Protein AF-A0A814VF87-F1 (afdb_monomer_lite)

Secondary structure (DSSP, 8-state):
-HHHHHHHHHHHTT-PPPTT--TT-S--------PPTT-----EE--B-SS-BPPPEE---SSS-SS--

pLDDT: mean 77.84, std 13.37, range [46.91, 95.31]

Organism: NCBI:txid433720

Sequence (69 aa):
MHVIKIRKDLERLGVTLLSDNYSTDQYFYQILVFTGHRTNSEVHFILAGEEDETTVRTFSDSLRKLFAT

Foldseek 3Di:
DVVVVVVVVCVVVLNDDFPPDDPPDPDDDDDDDDDPPDDPDWDWDWDDDDPGIDDIGTPDDPVDDSDDD

InterPro domains:
  IPR051223 Polycystin [PTHR10877] (7-67)

Radius of gyration: 13.85 Å; chains: 1; bounding box: 29×32×29 Å

Structure (mmCIF, N/CA/C/O backbone):
data_AF-A0A814VF87-F1
#
_entry.id   AF-A0A814VF87-F1
#
loop_
_atom_site.group_PDB
_atom_site.id
_atom_site.type_symbol
_atom_site.label_atom_id
_atom_site.label_alt_id
_atom_site.label_comp_id
_atom_site.label_asym_id
_atom_site.label_entity_id
_atom_site.label_seq_id
_atom_site.pdbx_PDB_ins_code
_atom_site.Cartn_x
_atom_site.Cartn_y
_atom_site.Cartn_z
_atom_site.occupancy
_atom_site.B_iso_or_equiv
_atom_site.auth_seq_id
_atom_site.auth_comp_id
_atom_site.auth_asym_id
_atom_site.auth_atom_id
_atom_site.pdbx_PDB_model_num
ATOM 1 N N . MET A 1 1 ? 4.507 21.870 12.827 1.00 48.66 1 MET A N 1
ATOM 2 C CA . MET A 1 1 ? 5.916 21.815 12.364 1.00 48.66 1 MET A CA 1
ATOM 3 C C . MET A 1 1 ? 6.525 20.403 12.355 1.00 48.66 1 MET A C 1
ATOM 5 O O . MET A 1 1 ? 7.416 20.169 11.553 1.00 48.66 1 MET A O 1
ATOM 9 N N . HIS A 1 2 ? 6.042 19.443 13.160 1.00 46.91 2 HIS A N 1
ATOM 10 C CA . HIS A 1 2 ? 6.581 18.068 13.185 1.00 46.91 2 HIS A CA 1
ATOM 11 C C . HIS A 1 2 ? 6.143 17.184 11.994 1.00 46.91 2 HIS A C 1
ATOM 13 O O . HIS A 1 2 ? 6.947 16.423 11.467 1.00 46.91 2 HIS A O 1
ATOM 19 N N . VAL A 1 3 ? 4.913 17.351 11.494 1.00 51.78 3 VAL A N 1
ATOM 20 C CA . VAL A 1 3 ? 4.342 16.523 10.406 1.00 51.78 3 VAL A CA 1
ATOM 21 C C . VAL A 1 3 ? 5.075 16.690 9.063 1.00 51.78 3 VAL A C 1
ATOM 23 O O . VAL A 1 3 ? 5.264 15.726 8.327 1.00 51.78 3 VAL A O 1
ATOM 26 N N . ILE A 1 4 ? 5.543 17.904 8.751 1.00 52.16 4 ILE A N 1
ATOM 27 C CA . ILE A 1 4 ? 6.227 18.211 7.478 1.00 52.16 4 ILE A CA 1
ATOM 28 C C . ILE A 1 4 ? 7.614 17.555 7.416 1.00 52.16 4 ILE A C 1
ATOM 30 O O . ILE A 1 4 ? 8.069 17.170 6.341 1.00 52.16 4 ILE A O 1
ATOM 34 N N . LYS A 1 5 ? 8.281 17.407 8.566 1.00 54.34 5 LYS A N 1
ATOM 35 C CA . LYS A 1 5 ? 9.620 16.814 8.641 1.00 54.3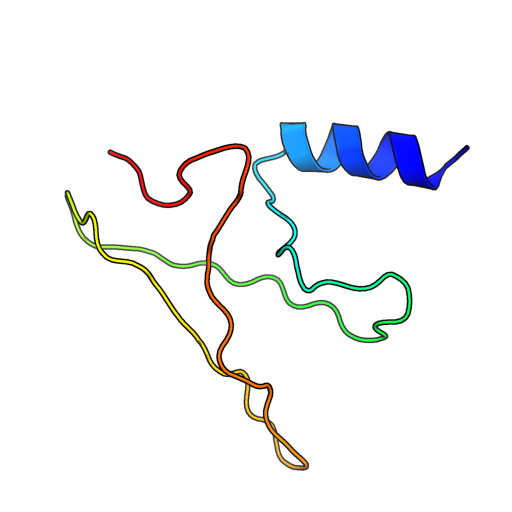4 5 LYS A CA 1
ATOM 36 C C . LYS A 1 5 ? 9.571 15.296 8.422 1.00 54.34 5 LYS A C 1
ATOM 38 O O . LYS A 1 5 ? 10.345 14.783 7.628 1.00 54.34 5 LYS A O 1
ATOM 43 N N . ILE A 1 6 ? 8.573 14.623 9.007 1.00 58.28 6 ILE A N 1
ATOM 44 C CA . ILE A 1 6 ? 8.343 13.176 8.845 1.00 58.28 6 ILE A CA 1
ATOM 45 C C . ILE A 1 6 ? 8.090 12.808 7.375 1.00 58.28 6 ILE A C 1
ATOM 47 O O . ILE A 1 6 ? 8.654 11.834 6.891 1.00 58.28 6 ILE A O 1
ATOM 51 N N . ARG A 1 7 ? 7.306 13.610 6.637 1.00 61.31 7 ARG A N 1
ATOM 52 C CA . ARG A 1 7 ? 7.051 13.363 5.204 1.00 61.31 7 ARG A CA 1
ATOM 53 C C . ARG A 1 7 ? 8.338 13.351 4.373 1.00 61.31 7 ARG A C 1
ATOM 55 O O . ARG A 1 7 ? 8.569 12.400 3.637 1.00 61.31 7 ARG A O 1
ATOM 62 N N . LYS A 1 8 ? 9.204 14.354 4.554 1.00 62.06 8 LYS A N 1
ATOM 63 C CA . LYS A 1 8 ? 10.488 14.444 3.835 1.00 62.06 8 LYS A CA 1
ATOM 64 C C . LYS A 1 8 ? 11.462 13.318 4.190 1.00 62.06 8 LYS A C 1
ATOM 66 O O . LYS A 1 8 ? 12.229 12.879 3.335 1.00 62.06 8 LYS A O 1
ATOM 71 N N . ASP A 1 9 ? 11.449 12.860 5.438 1.00 58.78 9 ASP A N 1
ATOM 72 C CA . ASP A 1 9 ? 12.329 11.776 5.875 1.00 58.78 9 ASP A CA 1
ATOM 73 C C . ASP A 1 9 ? 11.847 10.407 5.350 1.00 58.78 9 ASP A C 1
ATOM 75 O O . ASP A 1 9 ? 12.669 9.593 4.929 1.00 58.78 9 ASP A O 1
ATOM 79 N N . LEU A 1 10 ? 10.529 10.177 5.273 1.00 60.81 10 LEU A N 1
ATOM 80 C CA . LEU A 1 10 ? 9.943 8.963 4.683 1.00 60.81 10 LEU A CA 1
ATOM 81 C C . LEU A 1 10 ? 10.195 8.859 3.172 1.00 60.81 10 LEU A C 1
ATOM 83 O O . LEU A 1 10 ? 10.570 7.789 2.687 1.00 60.81 10 LEU A O 1
ATOM 87 N N . GLU A 1 11 ? 10.100 9.977 2.445 1.00 61.50 11 GLU A N 1
ATOM 88 C CA . GLU A 1 11 ? 10.458 10.050 1.019 1.00 61.50 11 GLU A CA 1
ATOM 89 C C . GLU A 1 11 ? 11.909 9.589 0.772 1.00 61.50 11 GLU A C 1
ATOM 91 O O . GLU A 1 11 ? 12.174 8.826 -0.164 1.00 61.50 11 GLU A O 1
ATOM 96 N N . ARG A 1 12 ? 12.841 9.985 1.655 1.00 58.25 12 ARG A N 1
ATOM 97 C CA . ARG A 1 12 ? 14.261 9.582 1.618 1.00 58.25 12 ARG A CA 1
ATOM 98 C C . ARG A 1 12 ? 14.504 8.110 1.949 1.00 58.25 12 ARG A C 1
ATOM 100 O O . ARG A 1 12 ? 15.493 7.558 1.478 1.00 58.25 12 ARG A O 1
ATOM 107 N N . LEU A 1 13 ? 13.645 7.489 2.754 1.00 59.00 13 LEU A N 1
ATOM 108 C CA . LEU A 1 13 ? 13.770 6.092 3.191 1.00 59.00 13 LEU A CA 1
ATOM 109 C C . LEU A 1 13 ? 13.257 5.077 2.157 1.00 59.00 13 LEU A C 1
ATOM 111 O O . LEU A 1 13 ? 13.343 3.876 2.393 1.00 59.00 13 LEU A O 1
ATOM 115 N N . GLY A 1 14 ? 12.722 5.534 1.018 1.00 62.88 14 GLY A N 1
ATOM 116 C CA . GLY A 1 14 ? 12.134 4.643 0.012 1.00 62.88 14 GLY A CA 1
ATOM 117 C C . GLY A 1 14 ? 10.762 4.096 0.416 1.00 62.88 14 GLY A C 1
ATOM 118 O O . GLY A 1 14 ? 10.204 3.264 -0.290 1.00 62.88 14 GLY A O 1
ATOM 119 N N . VAL A 1 15 ? 10.189 4.597 1.514 1.00 66.88 15 VAL A N 1
ATOM 120 C CA . VAL A 1 15 ? 8.837 4.257 1.955 1.00 66.88 15 VAL A CA 1
ATOM 121 C C . VAL A 1 15 ? 7.872 5.245 1.309 1.00 66.88 15 VAL A C 1
ATOM 123 O O . VAL A 1 15 ? 7.862 6.426 1.648 1.00 66.88 15 VAL A O 1
ATOM 126 N N . THR A 1 16 ? 7.076 4.778 0.349 1.00 73.19 16 THR A N 1
ATOM 127 C CA . THR A 1 16 ? 5.968 5.572 -0.195 1.00 73.19 16 THR A CA 1
ATOM 128 C C . THR A 1 16 ? 4.741 5.383 0.683 1.00 73.19 16 THR A C 1
ATOM 130 O O . THR A 1 16 ? 4.280 4.261 0.883 1.00 73.19 16 THR A O 1
ATOM 133 N N . LEU A 1 17 ? 4.189 6.492 1.171 1.00 78.62 17 LEU A N 1
ATOM 134 C CA . LEU A 1 17 ? 2.827 6.515 1.692 1.00 78.62 17 LEU A CA 1
ATOM 135 C C . LEU A 1 17 ? 1.861 6.511 0.510 1.00 78.62 17 LEU A C 1
ATOM 137 O O . LEU A 1 17 ? 2.031 7.303 -0.417 1.00 78.62 17 LEU A O 1
ATOM 141 N N . LEU A 1 18 ? 0.851 5.64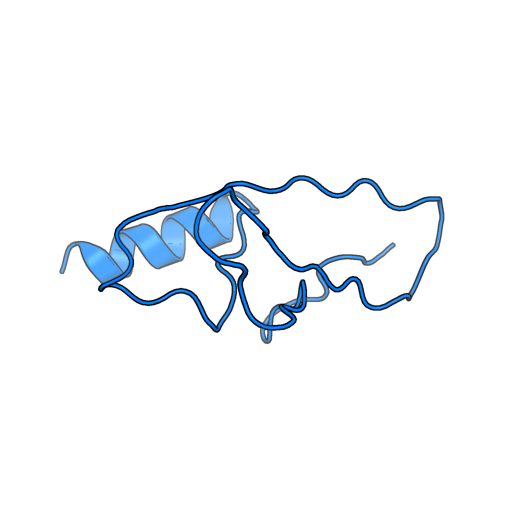6 0.550 1.00 82.25 18 LEU A N 1
ATOM 142 C CA . LEU A 1 18 ? -0.193 5.662 -0.467 1.00 82.25 18 LEU A CA 1
ATOM 143 C C . LEU A 1 18 ? -0.991 6.969 -0.374 1.00 82.25 18 LEU A C 1
ATOM 145 O O . LEU A 1 18 ? -1.136 7.554 0.702 1.00 82.25 18 LEU A O 1
ATOM 149 N N . SER A 1 19 ? -1.483 7.449 -1.515 1.00 79.75 19 SER A N 1
ATOM 150 C CA . SER A 1 19 ? -2.192 8.733 -1.613 1.00 79.75 19 SER A CA 1
ATOM 151 C C . SER A 1 19 ? -3.507 8.772 -0.832 1.00 79.75 19 SER A C 1
ATOM 153 O O . SER A 1 19 ? -4.016 9.850 -0.542 1.00 79.75 19 SER A O 1
ATOM 155 N N . ASP A 1 20 ? -4.049 7.604 -0.511 1.00 80.62 20 ASP A N 1
ATOM 156 C CA . ASP A 1 20 ? -5.265 7.375 0.263 1.00 80.62 20 ASP A CA 1
ATOM 157 C C . ASP A 1 20 ? -4.972 7.032 1.739 1.00 80.62 20 ASP A C 1
ATOM 159 O O . ASP A 1 20 ? -5.848 6.523 2.434 1.00 80.62 20 ASP A O 1
ATOM 163 N N . ASN A 1 21 ? -3.754 7.307 2.229 1.00 82.25 21 ASN A N 1
ATOM 164 C CA . ASN A 1 21 ? -3.455 7.305 3.663 1.00 82.25 21 ASN A CA 1
ATOM 165 C C . ASN A 1 21 ? -3.847 8.652 4.285 1.00 82.25 21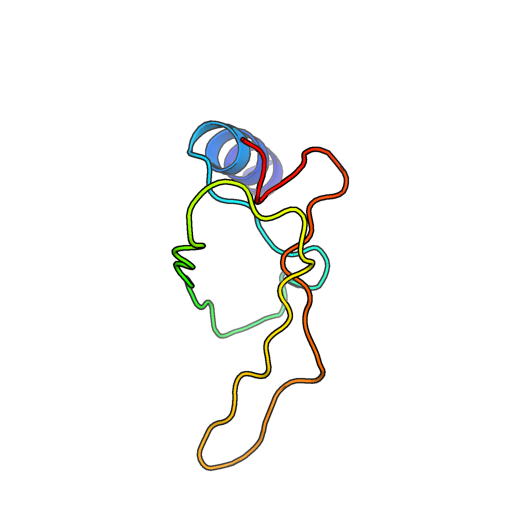 ASN A C 1
ATOM 167 O O . ASN A 1 21 ? -3.292 9.703 3.940 1.00 82.25 21 ASN A O 1
ATOM 171 N N . TYR A 1 22 ? -4.744 8.620 5.266 1.00 82.38 22 TYR A N 1
ATOM 172 C CA . TYR A 1 22 ? -5.226 9.798 5.977 1.00 82.38 22 TYR A CA 1
ATOM 173 C C . TYR A 1 22 ? -4.597 9.905 7.367 1.00 82.38 22 TYR A C 1
ATOM 175 O O . TYR A 1 22 ? -4.316 8.921 8.043 1.00 82.38 22 TYR A O 1
ATOM 183 N N . SER A 1 23 ? -4.398 11.134 7.854 1.00 81.62 23 SER A N 1
ATOM 184 C CA . SER A 1 23 ? -3.854 11.362 9.205 1.00 81.62 23 SER A CA 1
ATOM 185 C C . SER A 1 23 ? -4.782 10.897 10.329 1.00 81.62 23 SER A C 1
ATOM 187 O O . SER A 1 23 ? -4.376 10.875 11.486 1.00 81.62 23 SER A O 1
ATOM 189 N N . THR A 1 24 ? -6.040 10.624 9.997 1.00 85.25 24 THR A N 1
ATOM 190 C CA . THR A 1 24 ? -7.073 10.116 10.901 1.00 85.25 24 THR A CA 1
ATOM 191 C C . THR A 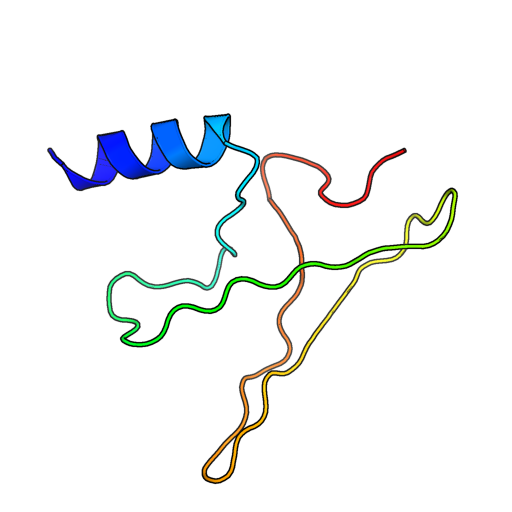1 24 ? -7.108 8.593 10.960 1.00 85.25 24 THR A C 1
ATOM 193 O O . THR A 1 24 ? -7.834 8.055 11.794 1.00 85.25 24 THR A O 1
ATOM 196 N N . ASP A 1 25 ? -6.355 7.906 10.098 1.00 84.69 25 ASP A N 1
ATOM 197 C CA . ASP A 1 25 ? -6.305 6.449 10.089 1.00 84.69 25 ASP A CA 1
ATOM 198 C C . ASP A 1 25 ? -5.640 5.945 11.373 1.00 84.69 25 ASP A C 1
ATOM 200 O O . ASP A 1 25 ? -4.631 6.484 11.836 1.00 84.69 25 ASP A O 1
ATOM 204 N N . GLN A 1 26 ? -6.228 4.907 11.966 1.00 85.69 26 GLN A N 1
ATOM 205 C CA . GLN A 1 26 ? -5.769 4.345 13.241 1.00 85.69 26 GLN A CA 1
ATOM 206 C C . GLN A 1 26 ? -4.864 3.122 13.068 1.00 85.69 26 GLN A C 1
ATOM 208 O O . GLN A 1 26 ? -4.195 2.709 14.014 1.00 85.69 26 GLN A O 1
ATOM 213 N N . TYR A 1 27 ? -4.815 2.565 11.858 1.00 84.69 27 TYR A N 1
ATOM 214 C CA . TYR A 1 27 ? -4.067 1.357 11.541 1.00 84.69 27 TYR A CA 1
ATOM 215 C C . TYR A 1 27 ? -3.134 1.621 10.366 1.00 84.69 27 TYR A C 1
ATOM 217 O O . TYR A 1 27 ? -3.549 2.133 9.329 1.00 84.69 27 TYR A O 1
ATOM 225 N N . PHE A 1 28 ? -1.868 1.247 10.532 1.00 85.38 28 PHE A N 1
ATOM 226 C CA . PHE A 1 28 ? -0.833 1.421 9.520 1.00 85.38 28 PHE A CA 1
ATOM 227 C C . PHE A 1 28 ? -0.274 0.056 9.142 1.00 85.38 28 PHE A C 1
ATOM 229 O O . PHE A 1 28 ? 0.227 -0.675 9.995 1.00 85.38 28 PHE A O 1
ATOM 236 N N . TYR A 1 29 ? -0.333 -0.263 7.852 1.00 85.56 29 TYR A N 1
ATOM 237 C CA . TYR A 1 29 ? 0.215 -1.495 7.300 1.00 85.56 29 TYR A CA 1
ATOM 238 C C . TYR A 1 29 ? 1.413 -1.169 6.418 1.00 85.56 29 TYR A C 1
ATOM 240 O O . TYR A 1 29 ? 1.347 -0.298 5.552 1.00 85.56 29 TYR A O 1
ATOM 248 N N . GLN A 1 30 ? 2.507 -1.900 6.622 1.00 86.75 30 GLN A N 1
ATOM 249 C CA . GLN A 1 30 ? 3.623 -1.915 5.688 1.00 86.75 30 GLN A CA 1
ATOM 250 C C . GLN A 1 30 ? 3.502 -3.163 4.818 1.00 86.75 30 GLN A C 1
ATOM 252 O O . GLN A 1 30 ? 3.555 -4.282 5.324 1.00 86.75 30 GLN A O 1
ATOM 257 N N . ILE A 1 31 ? 3.351 -2.967 3.509 1.00 86.50 31 ILE A N 1
ATOM 258 C CA . ILE A 1 31 ? 3.232 -4.055 2.536 1.00 86.50 31 ILE A CA 1
ATOM 259 C C . ILE A 1 31 ? 4.470 -4.048 1.640 1.00 86.50 31 ILE A C 1
ATOM 261 O O . ILE A 1 31 ? 4.873 -3.007 1.123 1.00 86.50 31 ILE A O 1
ATOM 265 N N . LEU A 1 32 ? 5.077 -5.221 1.470 1.00 84.75 32 LEU A N 1
ATOM 266 C CA . LEU A 1 32 ? 6.217 -5.452 0.587 1.00 84.75 32 LEU A CA 1
ATOM 267 C C . LEU A 1 32 ? 5.753 -6.311 -0.588 1.00 84.75 32 LEU A C 1
ATOM 269 O O . LEU A 1 32 ? 5.248 -7.414 -0.388 1.00 84.75 32 LEU A O 1
ATOM 273 N N . VAL A 1 33 ? 5.940 -5.811 -1.808 1.00 84.56 33 VAL A N 1
ATOM 274 C CA . VAL A 1 33 ? 5.593 -6.527 -3.039 1.00 84.56 33 VAL A CA 1
ATOM 275 C C . VAL A 1 33 ? 6.868 -6.812 -3.819 1.00 84.56 33 VAL A C 1
ATOM 277 O O . VAL A 1 33 ? 7.569 -5.892 -4.237 1.00 84.56 33 VAL A O 1
ATOM 280 N N . PHE A 1 34 ? 7.147 -8.093 -4.048 1.00 83.56 34 PHE A N 1
ATOM 281 C CA . PHE A 1 34 ? 8.213 -8.531 -4.942 1.00 83.56 34 PHE A CA 1
ATOM 282 C C . PHE A 1 34 ? 7.600 -8.868 -6.290 1.00 83.56 34 PHE A C 1
ATOM 284 O O . PHE A 1 34 ? 6.863 -9.844 -6.427 1.00 83.56 34 PHE A O 1
ATOM 291 N N . THR A 1 35 ? 7.889 -8.041 -7.287 1.00 79.38 35 THR A N 1
ATOM 292 C CA . THR A 1 35 ? 7.486 -8.324 -8.659 1.00 79.38 35 THR A CA 1
ATOM 293 C C . THR A 1 35 ? 8.577 -9.122 -9.371 1.00 79.38 35 THR A C 1
ATOM 295 O O . THR A 1 35 ? 9.766 -8.994 -9.073 1.00 79.38 35 THR A O 1
ATOM 298 N N . GLY A 1 36 ? 8.172 -9.993 -10.298 1.00 78.69 36 GLY A N 1
ATOM 299 C CA . GLY A 1 36 ? 9.110 -10.695 -11.172 1.00 78.69 36 GLY A CA 1
ATOM 300 C C . GLY A 1 36 ? 9.900 -9.729 -12.066 1.00 78.69 36 GLY A C 1
ATOM 301 O O . GLY A 1 36 ? 9.601 -8.538 -12.160 1.00 78.69 36 GLY A O 1
ATOM 302 N N . HIS A 1 37 ? 10.918 -10.246 -12.753 1.00 75.62 37 HIS A N 1
ATOM 303 C CA . HIS A 1 37 ? 11.808 -9.419 -13.567 1.00 75.62 37 HIS A CA 1
ATOM 304 C C . HIS A 1 37 ? 11.051 -8.693 -14.702 1.00 75.62 37 HIS A C 1
ATOM 306 O O . HIS A 1 37 ? 10.347 -9.332 -15.480 1.00 75.62 37 HIS A O 1
ATOM 312 N N . ARG A 1 38 ? 11.257 -7.370 -14.821 1.00 67.31 38 ARG A N 1
ATOM 313 C CA . ARG A 1 38 ? 10.758 -6.494 -15.908 1.00 67.31 38 ARG A CA 1
ATOM 314 C C . ARG A 1 38 ? 9.238 -6.453 -16.086 1.00 67.31 38 ARG A C 1
ATOM 316 O O . ARG A 1 38 ? 8.745 -6.482 -17.212 1.00 67.31 38 ARG A O 1
ATOM 323 N N . THR A 1 39 ? 8.486 -6.328 -14.997 1.00 73.31 39 THR A N 1
ATOM 324 C CA . THR A 1 39 ? 7.066 -5.982 -15.120 1.00 73.31 39 THR A CA 1
ATOM 325 C C . THR A 1 39 ? 6.855 -4.470 -15.199 1.00 73.31 39 THR A C 1
ATOM 327 O O . THR A 1 39 ? 7.515 -3.688 -14.518 1.00 73.31 39 THR A O 1
ATOM 330 N N . ASN A 1 40 ? 5.907 -4.059 -16.035 1.00 76.06 40 ASN A N 1
ATOM 331 C CA . ASN A 1 40 ? 5.314 -2.723 -16.055 1.00 76.06 40 ASN A CA 1
ATOM 332 C C . ASN A 1 40 ? 3.863 -2.743 -15.543 1.00 76.06 40 ASN A C 1
ATOM 334 O O . ASN A 1 40 ? 3.131 -1.788 -15.787 1.00 76.06 40 ASN A O 1
ATOM 338 N N . SER A 1 41 ? 3.452 -3.835 -14.891 1.00 81.69 41 SER A N 1
ATOM 339 C CA . SER A 1 41 ? 2.084 -4.013 -14.406 1.00 81.69 41 SER A CA 1
ATOM 340 C C . SER A 1 41 ? 1.774 -3.047 -13.270 1.00 81.69 41 SER A C 1
ATOM 342 O O . SER A 1 41 ? 2.619 -2.792 -12.408 1.00 81.69 41 SER A O 1
ATOM 344 N N . GLU A 1 42 ? 0.540 -2.559 -13.245 1.00 87.06 42 GLU A N 1
ATOM 345 C CA . GLU A 1 42 ? -0.021 -1.916 -12.063 1.00 87.06 42 GLU A CA 1
ATOM 346 C C . GLU A 1 42 ? -0.375 -2.990 -11.034 1.00 87.06 42 GLU A C 1
ATOM 348 O O . GLU A 1 42 ? -0.927 -4.040 -11.369 1.00 87.06 42 GLU A O 1
ATOM 353 N N . VAL A 1 43 ? -0.003 -2.751 -9.777 1.00 88.88 43 VAL A N 1
ATOM 354 C CA . VAL A 1 43 ? -0.307 -3.664 -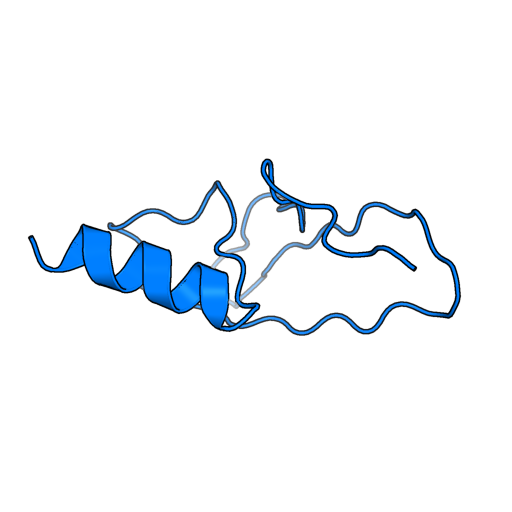8.676 1.00 88.88 43 VAL A CA 1
ATOM 355 C C . VAL A 1 43 ? -1.400 -3.036 -7.828 1.00 88.88 43 VAL A C 1
ATOM 357 O O . VAL A 1 43 ? -1.237 -1.930 -7.307 1.00 88.88 43 VAL A O 1
ATOM 360 N N . HIS A 1 44 ? -2.488 -3.777 -7.662 1.00 92.62 44 HIS A N 1
ATOM 361 C CA . HIS A 1 44 ? -3.610 -3.411 -6.809 1.00 92.62 44 HIS A CA 1
ATOM 362 C C . HIS A 1 44 ? -3.759 -4.425 -5.677 1.00 92.62 44 HIS A C 1
ATOM 364 O O . HIS A 1 44 ? -3.365 -5.584 -5.820 1.00 92.62 44 HIS A O 1
ATOM 370 N N . PHE A 1 45 ? -4.335 -3.999 -4.558 1.00 93.00 45 PHE A N 1
ATOM 371 C CA . PHE A 1 45 ? -4.639 -4.876 -3.435 1.00 93.00 45 PHE A CA 1
ATOM 372 C C . PHE A 1 45 ? -5.939 -4.472 -2.736 1.00 93.00 45 PHE A C 1
ATOM 374 O O . PHE A 1 45 ? -6.380 -3.325 -2.813 1.00 93.00 45 PHE A O 1
ATOM 381 N N . ILE A 1 46 ? -6.524 -5.439 -2.037 1.00 94.62 46 ILE A N 1
ATOM 382 C CA . ILE A 1 46 ? -7.589 -5.261 -1.051 1.00 94.62 46 ILE A CA 1
ATOM 383 C C . ILE A 1 46 ? -7.061 -5.872 0.245 1.00 94.62 46 ILE A C 1
ATOM 385 O O . ILE A 1 46 ? -6.499 -6.970 0.221 1.00 94.62 46 ILE A O 1
ATOM 389 N N . LEU A 1 47 ? -7.197 -5.159 1.360 1.00 93.06 47 LEU A N 1
ATOM 390 C CA . LEU A 1 47 ? -6.910 -5.704 2.682 1.00 93.06 47 LEU A CA 1
ATOM 391 C C . LEU A 1 47 ? -8.233 -6.113 3.329 1.00 93.06 47 LEU A C 1
ATOM 393 O O . LEU A 1 47 ? -9.050 -5.247 3.620 1.00 93.06 47 LEU A O 1
ATOM 397 N N . ALA A 1 48 ? -8.417 -7.412 3.552 1.00 94.88 48 ALA A N 1
ATOM 398 C CA . ALA A 1 48 ? -9.599 -7.976 4.198 1.00 94.88 48 ALA A CA 1
ATOM 399 C C . ALA A 1 48 ? -9.251 -8.528 5.587 1.00 94.88 48 ALA A C 1
ATOM 401 O O . ALA A 1 48 ? -8.207 -9.163 5.770 1.00 94.88 48 ALA A O 1
ATOM 402 N N . GLY A 1 49 ? -10.126 -8.273 6.555 1.00 93.12 49 GLY A N 1
ATOM 403 C CA . GLY A 1 49 ? -10.090 -8.817 7.908 1.00 93.12 49 GLY A CA 1
ATOM 404 C C . GLY A 1 49 ? -11.376 -9.572 8.241 1.00 93.12 49 GLY A C 1
ATOM 405 O O . GLY A 1 49 ? -12.163 -9.903 7.362 1.00 93.12 49 GLY A O 1
ATOM 406 N N . GLU A 1 50 ? -11.581 -9.862 9.523 1.00 95.31 50 GLU A N 1
ATOM 407 C CA . GLU A 1 50 ? -12.777 -10.576 9.993 1.00 95.31 50 GLU A CA 1
ATOM 408 C C . GLU A 1 50 ? -14.053 -9.725 9.895 1.00 95.31 50 GLU A C 1
ATOM 410 O O . GLU A 1 50 ? -15.113 -10.249 9.562 1.00 95.31 50 GLU A O 1
ATOM 415 N N . GLU A 1 51 ? -13.952 -8.422 10.168 1.00 94.69 51 GLU A N 1
ATOM 416 C CA . GLU A 1 51 ? -15.112 -7.523 10.208 1.00 94.69 51 GLU A CA 1
ATOM 417 C C . GLU A 1 51 ? -15.404 -6.835 8.868 1.00 94.69 51 GLU A C 1
ATOM 419 O O . GLU A 1 51 ? -16.568 -6.565 8.578 1.00 94.69 51 GLU A O 1
ATOM 424 N N . ASP A 1 52 ? -14.378 -6.528 8.066 1.00 94.38 52 ASP A N 1
ATOM 425 C CA . ASP A 1 52 ? -14.528 -5.744 6.833 1.00 94.38 52 ASP A CA 1
ATOM 426 C C . ASP A 1 52 ? -13.300 -5.853 5.906 1.00 94.38 52 ASP A C 1
ATOM 428 O O . ASP A 1 52 ? -12.268 -6.435 6.263 1.00 94.38 52 ASP A O 1
ATOM 432 N N . GLU A 1 53 ? -13.392 -5.237 4.728 1.00 94.12 53 GLU A N 1
ATOM 433 C CA . GLU A 1 53 ? -12.306 -5.069 3.767 1.00 94.12 53 GLU A CA 1
ATOM 434 C C . GLU A 1 53 ? -12.164 -3.623 3.272 1.00 94.12 53 GLU A C 1
ATOM 436 O O . GLU A 1 53 ? -13.086 -2.810 3.304 1.00 94.12 53 GLU A O 1
ATOM 441 N N . THR A 1 54 ? -10.975 -3.269 2.788 1.00 91.19 54 THR A N 1
ATOM 442 C CA . THR A 1 54 ? -10.777 -1.976 2.126 1.00 91.19 54 THR A CA 1
ATOM 443 C C . THR A 1 54 ? -11.373 -1.974 0.720 1.00 91.19 54 THR A C 1
ATOM 445 O O . THR A 1 54 ? -11.499 -3.008 0.072 1.00 91.19 54 THR A O 1
ATOM 448 N N . THR A 1 55 ? -11.599 -0.789 0.154 1.00 92.50 55 THR A N 1
ATOM 449 C CA . THR A 1 55 ? -11.730 -0.658 -1.304 1.00 92.50 55 THR A CA 1
ATOM 450 C C . THR A 1 55 ? -10.439 -1.086 -2.016 1.00 92.50 55 THR A C 1
ATOM 452 O O . THR A 1 55 ? -9.389 -1.264 -1.388 1.00 92.50 55 THR A O 1
ATOM 455 N N . VAL A 1 56 ? -10.500 -1.242 -3.344 1.00 93.62 56 VAL A N 1
ATOM 456 C CA . VAL A 1 56 ? -9.305 -1.494 -4.164 1.00 93.62 56 VAL A CA 1
ATOM 457 C C . VAL A 1 56 ? -8.325 -0.336 -3.999 1.00 93.62 56 VAL A C 1
ATOM 459 O O . VAL A 1 56 ? -8.647 0.810 -4.316 1.00 93.62 56 VAL A O 1
ATOM 462 N N . ARG A 1 57 ? -7.113 -0.654 -3.548 1.00 91.81 57 ARG A N 1
ATOM 463 C CA . ARG A 1 57 ? -5.999 0.285 -3.423 1.00 91.81 57 ARG A CA 1
ATOM 464 C C . ARG A 1 57 ? -4.939 -0.020 -4.467 1.00 91.81 57 ARG A C 1
ATOM 466 O O . ARG A 1 57 ? -4.693 -1.178 -4.801 1.00 91.81 57 ARG A O 1
ATOM 473 N N . THR A 1 58 ? -4.286 1.021 -4.968 1.00 90.50 58 THR A N 1
ATOM 474 C CA . THR A 1 58 ? -3.244 0.906 -5.995 1.00 90.50 58 THR A CA 1
ATOM 475 C C . THR A 1 58 ? -1.899 1.267 -5.395 1.00 90.50 58 THR A C 1
ATOM 477 O O . THR A 1 58 ? -1.752 2.327 -4.787 1.00 90.50 58 THR A O 1
ATOM 480 N N . PHE A 1 59 ? -0.890 0.426 -5.615 1.00 87.06 59 PHE A N 1
ATOM 481 C CA . PHE A 1 59 ? 0.494 0.807 -5.361 1.00 87.06 59 PHE A CA 1
ATOM 482 C C . PHE A 1 59 ? 0.945 1.789 -6.445 1.00 87.06 59 PHE A C 1
ATOM 484 O O . PHE A 1 59 ? 1.574 1.417 -7.437 1.00 87.06 59 PHE A O 1
ATOM 491 N N . SER A 1 60 ? 0.626 3.064 -6.232 1.00 84.06 60 SER A N 1
ATOM 492 C CA . SER A 1 60 ? 1.022 4.183 -7.083 1.00 84.06 60 SER A CA 1
ATOM 493 C C . SER A 1 60 ? 1.592 5.331 -6.260 1.00 84.06 60 SER A C 1
ATOM 495 O O . SER A 1 60 ? 1.159 5.579 -5.136 1.00 84.06 60 SER A O 1
ATOM 497 N N . ASP A 1 61 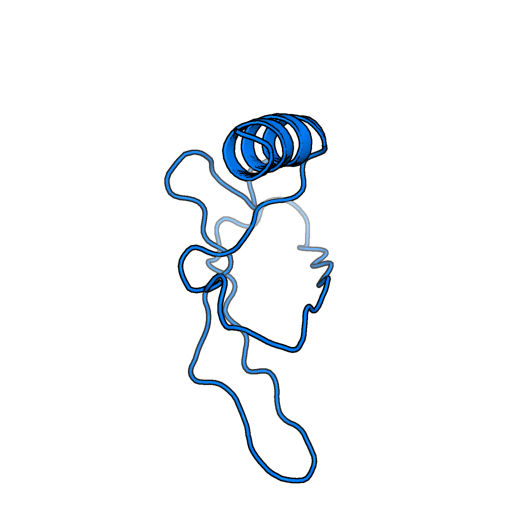? 2.525 6.065 -6.853 1.00 79.38 61 ASP A N 1
ATOM 498 C CA . ASP A 1 61 ? 3.093 7.292 -6.306 1.00 79.38 61 ASP A CA 1
ATOM 499 C C . ASP A 1 61 ? 3.087 8.338 -7.422 1.00 79.38 61 ASP A C 1
ATOM 501 O O . ASP A 1 61 ? 3.548 8.077 -8.534 1.00 79.38 61 ASP A O 1
ATOM 505 N N . SER A 1 62 ? 2.512 9.511 -7.159 1.00 75.88 62 SER A N 1
ATOM 506 C CA . SER A 1 62 ? 2.408 10.572 -8.165 1.00 75.88 62 SER A CA 1
ATOM 507 C C . SER A 1 62 ? 3.761 11.203 -8.502 1.00 75.88 62 SER A C 1
ATOM 509 O O . SER A 1 62 ? 3.892 11.852 -9.538 1.00 75.88 62 SER A O 1
ATOM 511 N N . LEU A 1 63 ? 4.768 11.013 -7.646 1.00 76.38 63 LEU A N 1
ATOM 512 C CA . LEU A 1 63 ? 6.100 11.592 -7.787 1.00 76.38 63 LEU A CA 1
ATOM 513 C C . LEU A 1 63 ? 7.100 10.621 -8.419 1.00 76.38 63 LEU A C 1
ATOM 515 O O . LEU A 1 63 ? 8.129 11.060 -8.934 1.00 76.38 63 LEU A O 1
ATOM 519 N N . ARG A 1 64 ? 6.839 9.309 -8.375 1.00 76.06 64 ARG A N 1
ATOM 520 C CA . ARG A 1 64 ? 7.776 8.292 -8.874 1.00 76.06 64 ARG A CA 1
ATOM 521 C C . ARG A 1 64 ? 7.092 6.997 -9.290 1.00 76.06 64 ARG A C 1
ATOM 523 O O . ARG A 1 64 ? 6.069 6.598 -8.756 1.00 76.06 64 ARG A O 1
ATOM 530 N N . LYS A 1 65 ? 7.723 6.263 -10.203 1.00 76.69 65 LYS A N 1
ATOM 531 C CA . LYS A 1 65 ? 7.278 4.912 -10.552 1.00 76.69 65 LYS A CA 1
ATOM 532 C C . LYS A 1 65 ? 7.735 3.924 -9.470 1.00 76.69 65 LYS A C 1
ATOM 534 O O . LYS A 1 65 ? 8.933 3.799 -9.238 1.00 76.69 65 LYS A O 1
ATOM 539 N N . LEU A 1 66 ? 6.789 3.240 -8.817 1.00 76.69 66 LEU A N 1
ATOM 540 C CA . LEU A 1 66 ? 7.075 2.320 -7.701 1.00 76.69 66 LEU A CA 1
ATOM 541 C C . LEU A 1 66 ? 7.691 0.993 -8.148 1.00 76.69 66 LEU A C 1
ATOM 543 O O . LEU A 1 66 ? 8.604 0.487 -7.505 1.00 76.69 66 LEU A O 1
ATOM 547 N N . PHE A 1 67 ? 7.220 0.458 -9.272 1.00 75.75 67 PHE A N 1
ATOM 548 C CA . PHE A 1 67 ? 7.760 -0.751 -9.887 1.00 75.75 67 PHE A CA 1
ATOM 549 C C . PHE A 1 67 ? 8.385 -0.363 -11.226 1.00 75.75 67 PHE A C 1
ATOM 551 O O . PHE A 1 67 ? 7.761 -0.438 -12.286 1.00 75.75 67 PHE A O 1
ATOM 558 N N . ALA A 1 68 ? 9.600 0.173 -11.167 1.00 60.16 68 ALA A N 1
ATOM 559 C CA . ALA A 1 68 ? 10.414 0.463 -12.340 1.00 60.16 68 ALA A CA 1
ATOM 560 C C . ALA A 1 68 ? 11.648 -0.440 -12.340 1.00 60.16 68 ALA A C 1
ATOM 562 O O . ALA A 1 68 ? 12.210 -0.725 -11.285 1.00 60.16 68 ALA A O 1
ATOM 563 N N . THR A 1 69 ? 12.022 -0.901 -13.534 1.00 53.59 69 THR A N 1
ATOM 564 C CA . THR A 1 69 ? 13.335 -1.505 -13.797 1.00 53.59 69 THR A CA 1
ATOM 565 C C . THR A 1 69 ? 14.410 -0.431 -13.759 1.00 53.59 69 THR A C 1
ATOM 567 O O . THR A 1 69 ? 14.120 0.675 -14.270 1.00 53.59 69 THR A O 1
#